Protein AF-A0A382NRQ1-F1 (afdb_monomer)

Sequence (91 aa):
VGILAAILTIAGVYFTLTAQIATLQLDVIRMQDAEEMNSEFRIKWPRGELGALPDDAVQDLNIEYLQKEMDKLQQEFDDHIDEHKNDINTE

Structure (mmCIF, N/CA/C/O backbone):
data_AF-A0A382NRQ1-F1
#
_entry.id   AF-A0A382NRQ1-F1
#
loop_
_atom_site.group_PDB
_atom_site.id
_atom_site.type_symbol
_atom_site.label_atom_id
_atom_site.label_alt_id
_atom_site.label_comp_id
_atom_site.label_asym_id
_atom_site.label_entity_id
_atom_site.label_seq_id
_atom_site.pdbx_PDB_ins_code
_atom_site.Cartn_x
_atom_site.Cartn_y
_atom_site.Cartn_z
_atom_site.occupancy
_atom_site.B_iso_or_equiv
_atom_site.auth_seq_id
_atom_site.auth_comp_id
_atom_site.auth_asym_id
_atom_site.auth_atom_id
_atom_site.pdbx_PDB_model_num
ATOM 1 N N . VAL A 1 1 ? 21.504 -5.329 -50.011 1.00 76.12 1 VAL A N 1
ATOM 2 C CA . VAL A 1 1 ? 20.378 -5.953 -49.269 1.00 76.12 1 VAL A CA 1
ATOM 3 C C . VAL A 1 1 ? 20.820 -6.498 -47.907 1.00 76.12 1 VAL A C 1
ATOM 5 O O . VAL A 1 1 ? 20.286 -6.032 -46.913 1.00 76.12 1 VAL A O 1
ATOM 8 N N . GLY A 1 2 ? 21.833 -7.374 -47.813 1.00 89.81 2 GLY A N 1
ATOM 9 C CA . GLY A 1 2 ? 22.268 -7.958 -46.524 1.00 89.81 2 GLY A CA 1
ATOM 10 C C . GLY A 1 2 ? 22.752 -6.965 -45.450 1.00 89.81 2 GLY A C 1
ATOM 11 O O . GLY A 1 2 ? 22.386 -7.102 -44.290 1.00 89.81 2 GLY A O 1
ATOM 12 N N . ILE A 1 3 ? 23.498 -5.918 -45.828 1.00 91.25 3 ILE A N 1
ATOM 13 C CA . ILE A 1 3 ? 23.984 -4.893 -44.878 1.00 91.25 3 ILE A CA 1
ATOM 14 C C . ILE A 1 3 ? 22.821 -4.105 -44.252 1.00 91.25 3 ILE A C 1
ATOM 16 O O . ILE A 1 3 ? 22.817 -3.854 -43.052 1.00 91.25 3 ILE A O 1
ATOM 20 N N . LEU A 1 4 ? 21.804 -3.761 -45.048 1.00 89.75 4 LEU A N 1
ATOM 21 C CA . LEU A 1 4 ? 20.616 -3.059 -44.554 1.00 89.75 4 LEU A CA 1
ATOM 22 C C . LEU A 1 4 ? 19.815 -3.933 -43.582 1.00 89.75 4 LEU A C 1
ATOM 24 O O . LEU A 1 4 ? 19.385 -3.446 -42.542 1.00 89.75 4 LEU A O 1
ATOM 28 N N . ALA A 1 5 ? 19.672 -5.227 -43.882 1.00 91.56 5 ALA A N 1
ATOM 29 C CA . ALA A 1 5 ? 19.019 -6.171 -42.978 1.00 91.56 5 ALA A CA 1
ATOM 30 C C . ALA A 1 5 ? 19.764 -6.285 -41.635 1.00 91.56 5 ALA A C 1
ATOM 3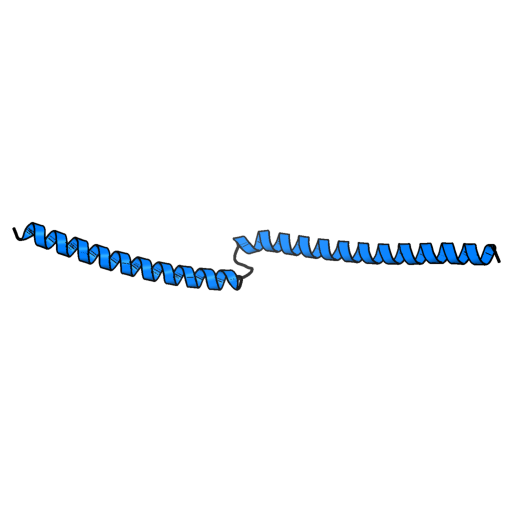2 O O . ALA A 1 5 ? 19.130 -6.235 -40.584 1.00 91.56 5 ALA A O 1
ATOM 33 N N . ALA A 1 6 ? 21.100 -6.346 -41.656 1.00 93.19 6 ALA A N 1
ATOM 34 C CA . ALA A 1 6 ? 21.913 -6.399 -40.440 1.00 93.19 6 ALA A CA 1
ATOM 35 C C . ALA A 1 6 ? 21.756 -5.138 -39.567 1.00 93.19 6 ALA A C 1
ATOM 37 O O . ALA A 1 6 ? 21.578 -5.234 -38.352 1.00 93.19 6 ALA A O 1
ATOM 38 N N . ILE A 1 7 ? 21.748 -3.950 -40.180 1.00 94.31 7 ILE A N 1
ATOM 39 C CA . ILE A 1 7 ? 21.557 -2.683 -39.454 1.00 94.31 7 ILE A CA 1
ATOM 40 C C . ILE A 1 7 ? 20.173 -2.637 -38.794 1.00 94.31 7 ILE A C 1
ATOM 42 O O . ILE A 1 7 ? 20.066 -2.270 -37.624 1.00 94.31 7 ILE A O 1
ATOM 46 N N . LEU A 1 8 ? 19.123 -3.065 -39.502 1.00 94.56 8 LEU A N 1
ATOM 47 C CA . LEU A 1 8 ? 17.767 -3.114 -38.950 1.00 94.56 8 LEU A CA 1
ATOM 48 C C . LEU A 1 8 ? 17.655 -4.092 -37.774 1.00 94.56 8 LEU A C 1
ATOM 50 O O . LEU A 1 8 ? 17.002 -3.771 -36.783 1.00 94.56 8 LEU A O 1
ATOM 54 N N . THR A 1 9 ? 18.327 -5.247 -37.832 1.00 94.44 9 THR A N 1
ATOM 55 C CA . THR A 1 9 ? 18.338 -6.190 -36.700 1.00 94.44 9 THR A CA 1
ATOM 56 C C . THR A 1 9 ? 19.034 -5.615 -35.470 1.00 94.44 9 THR A C 1
ATOM 58 O O . THR A 1 9 ? 18.513 -5.745 -34.365 1.00 94.44 9 THR A O 1
ATOM 61 N N . ILE A 1 10 ? 20.162 -4.918 -35.648 1.00 95.81 10 ILE A N 1
ATOM 62 C CA . ILE A 1 10 ? 20.888 -4.278 -34.541 1.00 95.81 10 ILE A CA 1
ATOM 63 C C . ILE A 1 10 ? 20.036 -3.169 -33.920 1.00 95.81 10 ILE A C 1
ATOM 65 O O . ILE A 1 10 ? 19.923 -3.093 -32.698 1.00 95.81 10 ILE A O 1
ATOM 69 N N . ALA A 1 11 ? 19.387 -2.348 -34.750 1.00 95.62 11 ALA A N 1
ATOM 70 C CA . ALA A 1 11 ? 18.473 -1.316 -34.277 1.00 95.62 11 ALA A CA 1
ATOM 71 C C . ALA A 1 11 ? 17.298 -1.918 -33.485 1.00 95.62 11 ALA A C 1
ATOM 73 O O . ALA A 1 11 ? 16.977 -1.429 -32.405 1.00 95.62 11 ALA A O 1
ATOM 74 N N . GLY A 1 12 ? 16.700 -3.014 -33.963 1.00 95.94 12 GLY A N 1
ATOM 75 C CA . GLY A 1 12 ? 15.616 -3.705 -33.256 1.00 95.94 12 GLY A CA 1
ATOM 76 C C . GLY A 1 12 ? 16.035 -4.241 -31.884 1.00 95.94 12 GLY A C 1
ATOM 77 O O . GLY A 1 12 ? 15.305 -4.068 -30.905 1.00 95.94 12 GLY A O 1
ATOM 78 N N . VAL A 1 13 ? 17.234 -4.824 -31.785 1.00 97.19 13 VAL A N 1
ATOM 79 C CA . VAL A 1 13 ? 17.801 -5.265 -30.500 1.00 97.19 13 VAL A CA 1
ATOM 80 C C . VAL A 1 13 ? 18.036 -4.071 -29.576 1.00 97.19 13 VAL A C 1
ATOM 82 O O . VAL A 1 13 ? 17.646 -4.129 -28.413 1.00 97.19 13 VAL A O 1
ATOM 85 N N . TYR A 1 14 ? 18.602 -2.975 -30.088 1.00 97.38 14 TYR A N 1
ATOM 86 C CA . TYR A 1 14 ? 18.833 -1.758 -29.308 1.00 97.38 14 TYR A CA 1
ATOM 87 C C . TYR A 1 14 ? 17.534 -1.210 -28.705 1.00 97.38 14 TYR A C 1
ATOM 89 O O . TYR A 1 14 ? 17.450 -1.060 -27.489 1.00 97.38 14 TYR A O 1
ATOM 97 N N . PHE A 1 15 ? 16.495 -0.996 -29.520 1.00 96.94 15 PHE A N 1
ATOM 98 C CA . PHE A 1 15 ? 15.211 -0.485 -29.028 1.00 96.94 15 PHE A CA 1
ATOM 99 C C . PHE A 1 15 ? 14.565 -1.419 -28.003 1.00 96.94 15 PHE A C 1
ATOM 101 O O . PHE A 1 15 ? 14.007 -0.953 -27.011 1.00 96.94 15 PHE A O 1
ATOM 108 N N . THR A 1 16 ? 14.677 -2.732 -28.214 1.00 97.12 16 THR A N 1
ATOM 109 C CA . THR A 1 16 ? 14.151 -3.733 -27.278 1.00 97.12 16 THR A CA 1
ATOM 110 C C . THR A 1 16 ? 14.861 -3.662 -25.928 1.00 97.12 16 THR A C 1
ATOM 112 O O . THR A 1 16 ? 14.205 -3.631 -24.889 1.00 97.12 16 THR A O 1
ATOM 115 N N . LEU A 1 17 ? 16.194 -3.586 -25.929 1.00 97.81 17 LEU A N 1
ATOM 116 C CA . LEU A 1 17 ? 16.984 -3.458 -24.704 1.00 97.81 17 LEU A CA 1
ATOM 117 C C . LEU A 1 17 ? 16.693 -2.140 -23.985 1.00 97.81 17 LEU A C 1
ATOM 119 O O . LEU A 1 17 ? 16.509 -2.136 -22.772 1.00 97.81 17 LEU A O 1
ATOM 123 N N . THR A 1 18 ? 16.589 -1.028 -24.715 1.00 97.75 18 THR A N 1
ATOM 124 C CA . THR A 1 18 ? 16.232 0.268 -24.126 1.00 97.75 18 THR A CA 1
ATOM 125 C C . THR A 1 18 ? 14.850 0.231 -23.473 1.00 97.75 18 THR A C 1
ATOM 127 O O . THR A 1 18 ? 14.695 0.733 -22.362 1.00 97.75 18 THR A O 1
ATOM 130 N N . ALA A 1 19 ? 13.861 -0.402 -24.112 1.00 97.56 19 ALA A N 1
ATOM 131 C CA . ALA A 1 19 ? 12.529 -0.566 -23.533 1.00 97.56 19 ALA A CA 1
ATOM 132 C C . ALA A 1 19 ? 12.562 -1.401 -22.242 1.00 97.56 19 ALA A C 1
ATOM 134 O O . ALA A 1 19 ? 11.967 -1.000 -21.246 1.00 97.56 19 ALA A O 1
ATOM 135 N N . GLN A 1 20 ? 13.306 -2.512 -22.228 1.00 98.19 20 GLN A N 1
ATOM 136 C CA . GLN A 1 20 ? 13.465 -3.347 -21.030 1.00 98.19 20 GLN A CA 1
ATOM 137 C C . GLN A 1 20 ? 14.188 -2.615 -19.891 1.00 98.19 20 GLN A C 1
ATOM 139 O O . GLN A 1 20 ? 13.834 -2.767 -18.724 1.00 98.19 20 GLN A O 1
ATOM 144 N N . ILE A 1 21 ? 15.191 -1.793 -20.206 1.00 98.19 21 ILE A N 1
ATOM 145 C CA . ILE A 1 21 ? 15.870 -0.969 -19.198 1.00 98.19 21 ILE A CA 1
ATOM 146 C C . ILE A 1 21 ? 14.888 0.034 -18.586 1.00 98.19 21 ILE A C 1
ATOM 148 O O . ILE A 1 21 ? 14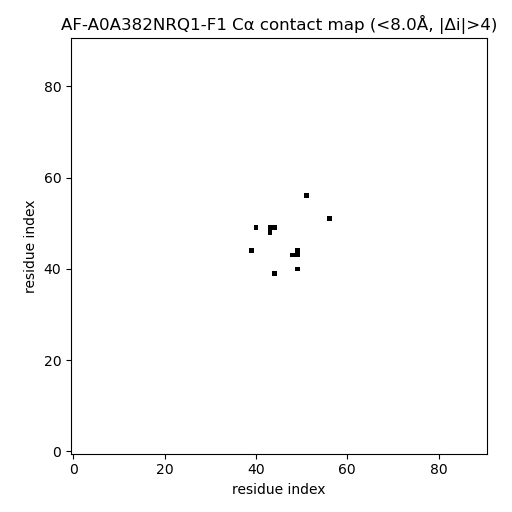.855 0.175 -17.367 1.00 98.19 21 ILE A O 1
ATOM 152 N N . ALA A 1 22 ? 14.060 0.689 -19.403 1.00 97.62 22 ALA A N 1
ATOM 153 C CA . ALA A 1 22 ? 13.060 1.631 -18.908 1.00 97.62 22 ALA A CA 1
ATOM 154 C C . ALA A 1 22 ? 12.022 0.953 -17.994 1.00 97.62 22 ALA A C 1
ATOM 156 O O . ALA A 1 22 ? 11.653 1.518 -16.965 1.00 97.62 22 ALA A O 1
ATOM 157 N N . THR A 1 23 ? 11.589 -0.272 -18.318 1.00 97.94 23 THR A N 1
ATOM 158 C CA . THR A 1 23 ? 10.686 -1.034 -17.439 1.00 97.94 23 THR A CA 1
ATOM 159 C C . THR A 1 23 ? 11.364 -1.412 -16.126 1.00 97.94 23 THR A C 1
ATOM 161 O O . THR A 1 23 ? 10.787 -1.190 -15.068 1.00 97.94 23 THR A O 1
ATOM 164 N N . LEU A 1 24 ? 12.615 -1.887 -16.172 1.00 98.06 24 LEU A N 1
ATOM 165 C CA . LEU A 1 24 ? 13.371 -2.228 -14.963 1.00 98.06 24 LEU A CA 1
ATOM 166 C C . LEU A 1 24 ? 13.594 -1.010 -14.060 1.00 98.06 24 LEU A C 1
ATOM 168 O O . LEU A 1 24 ? 13.503 -1.125 -12.843 1.00 98.06 24 LEU A O 1
ATOM 172 N N . GLN A 1 25 ? 13.859 0.164 -14.636 1.00 97.88 25 GLN A N 1
ATOM 173 C CA . GLN A 1 25 ? 13.993 1.404 -13.869 1.00 97.88 25 GLN A CA 1
ATOM 174 C C . GLN A 1 25 ? 12.698 1.765 -13.139 1.00 97.88 25 GLN A C 1
ATOM 176 O O . GLN A 1 25 ? 12.740 2.123 -11.964 1.00 97.88 25 GLN A O 1
ATOM 181 N N . LEU A 1 26 ? 11.551 1.638 -13.810 1.00 97.94 26 LEU A N 1
ATOM 182 C CA . LEU A 1 26 ? 10.253 1.889 -13.189 1.00 97.94 26 LEU A CA 1
ATOM 183 C C . LEU A 1 26 ? 9.958 0.892 -12.062 1.00 97.94 26 LEU A C 1
ATOM 185 O O . LEU A 1 26 ? 9.454 1.287 -11.012 1.00 97.94 26 LEU A O 1
ATOM 189 N N . ASP A 1 27 ? 10.290 -0.382 -12.265 1.00 98.00 27 ASP A N 1
ATOM 190 C CA . ASP A 1 27 ? 10.097 -1.422 -11.254 1.00 98.00 27 ASP A CA 1
ATOM 191 C C . ASP A 1 27 ? 10.980 -1.185 -10.021 1.00 98.00 27 ASP A C 1
ATOM 193 O O . ASP A 1 27 ? 10.513 -1.345 -8.895 1.00 98.00 27 ASP A O 1
ATOM 197 N N . VAL A 1 28 ? 12.222 -0.723 -10.211 1.00 97.94 28 VAL A N 1
ATOM 198 C CA . VAL A 1 28 ? 13.110 -0.333 -9.104 1.00 97.94 28 VAL A CA 1
ATOM 199 C C . VAL A 1 28 ? 12.525 0.830 -8.305 1.00 97.94 28 VAL A C 1
ATOM 201 O O . VAL A 1 28 ? 12.503 0.750 -7.080 1.00 97.94 28 VAL A O 1
ATOM 204 N N . ILE A 1 29 ? 12.021 1.874 -8.971 1.00 97.69 29 ILE A N 1
ATOM 205 C CA . ILE A 1 29 ? 11.401 3.026 -8.292 1.00 97.69 29 ILE A CA 1
ATOM 206 C C . ILE A 1 29 ? 10.200 2.565 -7.461 1.00 97.69 29 ILE A C 1
ATOM 208 O O . ILE A 1 29 ? 10.130 2.838 -6.270 1.00 97.69 29 ILE A O 1
ATOM 212 N N . ARG A 1 30 ? 9.300 1.770 -8.050 1.00 97.50 30 ARG A N 1
ATOM 213 C CA . ARG A 1 30 ? 8.130 1.237 -7.333 1.00 97.50 30 ARG A CA 1
ATOM 214 C C . ARG A 1 30 ? 8.512 0.380 -6.131 1.00 97.50 30 ARG A C 1
ATOM 216 O O . ARG A 1 30 ? 7.820 0.396 -5.118 1.00 97.50 30 ARG A O 1
ATOM 223 N N . MET A 1 31 ? 9.585 -0.398 -6.250 1.00 97.44 31 MET A N 1
ATOM 224 C CA . MET A 1 31 ? 10.077 -1.223 -5.152 1.00 97.44 31 MET A CA 1
ATOM 225 C C . MET A 1 31 ? 10.643 -0.365 -4.015 1.00 97.44 31 MET A C 1
ATOM 227 O O . MET A 1 31 ? 10.420 -0.697 -2.855 1.00 97.44 31 MET A O 1
ATOM 231 N N . GLN A 1 32 ? 11.334 0.730 -4.340 1.00 97.44 32 GLN A N 1
ATOM 232 C CA . GLN A 1 32 ? 11.815 1.698 -3.352 1.00 97.44 32 GLN A CA 1
ATOM 233 C C . GLN A 1 32 ? 10.646 2.380 -2.634 1.00 97.44 32 GLN A C 1
ATOM 235 O O . GLN A 1 32 ? 10.618 2.373 -1.409 1.00 97.44 32 GLN A O 1
ATOM 240 N N . ASP A 1 33 ? 9.635 2.849 -3.372 1.00 97.12 33 ASP A N 1
ATOM 241 C CA . ASP A 1 33 ? 8.433 3.458 -2.783 1.00 97.12 33 ASP A CA 1
ATOM 242 C C . ASP A 1 33 ? 7.710 2.484 -1.831 1.00 97.12 33 ASP A C 1
ATOM 244 O O . ASP A 1 33 ? 7.258 2.856 -0.746 1.00 97.12 33 ASP A O 1
ATOM 248 N N . ALA A 1 34 ? 7.611 1.205 -2.215 1.00 96.50 34 ALA A N 1
ATOM 249 C CA . ALA A 1 34 ? 7.001 0.172 -1.382 1.00 96.50 34 ALA A CA 1
ATOM 250 C C . ALA A 1 34 ? 7.821 -0.132 -0.116 1.00 96.50 34 ALA A C 1
ATOM 252 O O . ALA A 1 34 ? 7.240 -0.393 0.939 1.00 96.50 34 ALA A O 1
ATOM 253 N N . GLU A 1 35 ? 9.153 -0.111 -0.206 1.00 96.88 35 GLU A N 1
ATOM 254 C CA . GLU A 1 35 ? 10.052 -0.313 0.934 1.00 96.88 35 GLU A CA 1
ATOM 255 C C . GLU A 1 35 ? 9.983 0.860 1.914 1.00 96.88 35 GLU A C 1
ATOM 257 O O . GLU 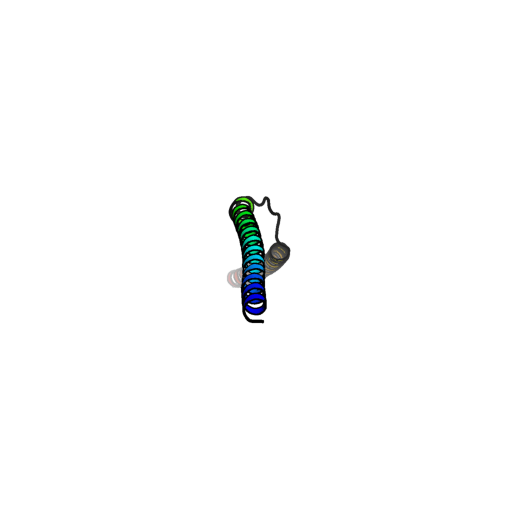A 1 35 ? 9.828 0.634 3.116 1.00 96.88 35 GLU A O 1
ATOM 262 N N . GLU A 1 36 ? 9.979 2.092 1.403 1.00 96.19 36 GLU A N 1
ATOM 263 C CA . GLU A 1 36 ? 9.805 3.300 2.206 1.00 96.19 36 GLU A CA 1
ATOM 264 C C . GLU A 1 36 ? 8.459 3.274 2.933 1.00 96.19 36 GLU A C 1
ATOM 266 O O . GLU A 1 36 ? 8.422 3.360 4.160 1.00 96.19 36 GLU A O 1
ATOM 271 N N . MET A 1 37 ? 7.357 3.034 2.217 1.00 92.94 37 MET A N 1
ATOM 272 C CA . MET A 1 37 ? 6.028 2.925 2.824 1.00 92.94 37 MET A CA 1
ATOM 273 C C . MET A 1 37 ? 5.953 1.796 3.864 1.00 92.94 37 MET A C 1
ATOM 275 O O . MET A 1 37 ? 5.310 1.955 4.902 1.00 92.94 37 MET A O 1
ATOM 279 N N . ASN A 1 38 ? 6.620 0.659 3.635 1.00 94.31 38 ASN A N 1
ATOM 280 C CA . ASN A 1 38 ? 6.673 -0.432 4.612 1.00 94.31 38 ASN A CA 1
ATOM 281 C C . ASN A 1 38 ? 7.460 -0.036 5.869 1.00 94.31 38 ASN A C 1
ATOM 283 O O . ASN A 1 38 ? 7.038 -0.332 6.989 1.00 94.31 38 ASN A O 1
ATOM 287 N N . SER A 1 39 ? 8.591 0.644 5.687 1.00 95.50 39 SER A N 1
ATOM 288 C CA . SER A 1 39 ? 9.406 1.178 6.776 1.00 95.50 39 SER A CA 1
ATOM 289 C C . SER A 1 39 ? 8.613 2.193 7.600 1.00 95.50 39 SER A C 1
ATOM 291 O O . SER A 1 39 ? 8.531 2.076 8.827 1.00 95.50 39 SER A O 1
ATOM 293 N N . GLU A 1 40 ? 7.932 3.124 6.931 1.00 93.44 40 GLU A N 1
ATOM 294 C CA . GLU A 1 40 ? 7.049 4.085 7.580 1.00 93.44 40 GLU A CA 1
ATOM 295 C C . GLU A 1 40 ? 5.907 3.400 8.329 1.00 93.44 40 GLU A C 1
ATOM 297 O O . GLU A 1 40 ? 5.660 3.745 9.484 1.00 93.44 40 GLU A O 1
ATOM 302 N N . PHE A 1 41 ? 5.254 2.405 7.719 1.00 92.50 41 PHE A N 1
ATOM 303 C CA . PHE A 1 41 ? 4.215 1.610 8.369 1.00 92.50 41 PHE A CA 1
ATOM 304 C C . PHE A 1 41 ? 4.749 0.971 9.650 1.00 92.50 41 PHE A C 1
ATOM 306 O O . PHE A 1 41 ? 4.214 1.204 10.727 1.00 92.50 41 PHE A O 1
ATOM 313 N N . ARG A 1 42 ? 5.870 0.248 9.582 1.00 91.75 42 ARG A N 1
ATOM 314 C CA . ARG A 1 42 ? 6.456 -0.435 10.747 1.00 91.75 42 ARG A CA 1
ATOM 315 C C . ARG A 1 42 ? 6.841 0.507 11.888 1.00 91.75 42 ARG A C 1
ATOM 317 O O . ARG A 1 42 ? 6.811 0.081 13.041 1.00 91.75 42 ARG A O 1
ATOM 324 N N . ILE A 1 43 ? 7.226 1.747 11.590 1.00 93.94 43 ILE A N 1
ATOM 325 C CA . ILE A 1 43 ? 7.638 2.725 12.604 1.00 93.94 43 ILE A CA 1
ATOM 326 C C . ILE A 1 43 ? 6.437 3.488 13.158 1.00 93.94 43 ILE A C 1
ATOM 328 O O . ILE A 1 43 ? 6.304 3.632 14.372 1.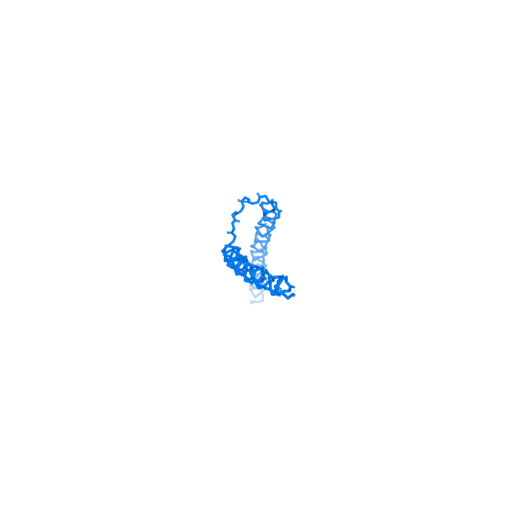00 93.94 43 ILE A O 1
ATOM 332 N N . LYS A 1 44 ? 5.583 4.019 12.283 1.00 91.44 44 LYS A N 1
ATOM 333 C CA . LYS A 1 44 ? 4.497 4.922 12.672 1.00 91.44 44 LYS A CA 1
ATOM 334 C C . LYS A 1 44 ? 3.263 4.162 13.167 1.00 91.44 44 LYS A C 1
ATOM 336 O O . LYS A 1 44 ? 2.529 4.712 13.983 1.00 91.44 44 LYS A O 1
ATOM 341 N N . TRP A 1 45 ? 3.069 2.903 12.758 1.00 87.75 45 TRP A N 1
ATOM 342 C CA . TRP A 1 45 ? 1.932 2.078 13.183 1.00 87.75 45 TRP A CA 1
ATOM 343 C C . TRP A 1 45 ? 1.919 1.797 14.691 1.00 87.75 45 TRP A C 1
ATOM 345 O O . TRP A 1 45 ? 0.954 2.186 15.344 1.00 87.75 45 TRP A O 1
ATOM 355 N N . PRO A 1 46 ? 2.992 1.264 15.317 1.00 87.12 46 PRO A N 1
ATOM 356 C CA . PRO A 1 46 ? 3.009 1.075 16.771 1.00 87.12 46 PRO A CA 1
ATOM 357 C C . PRO A 1 46 ? 2.938 2.392 17.555 1.00 87.12 46 PRO A C 1
ATOM 359 O O . PRO A 1 46 ? 2.663 2.388 18.750 1.00 87.12 46 PRO A O 1
ATOM 362 N N . ARG A 1 47 ? 3.236 3.518 16.895 1.00 89.50 47 ARG A N 1
ATOM 363 C CA . ARG A 1 47 ? 3.232 4.860 17.486 1.00 89.50 47 ARG A CA 1
ATOM 364 C C . ARG A 1 47 ? 1.882 5.569 17.338 1.00 89.50 47 ARG A C 1
ATOM 366 O O . ARG A 1 47 ? 1.712 6.626 17.933 1.00 89.50 47 ARG A O 1
ATOM 373 N N . GLY A 1 48 ? 0.945 5.017 16.561 1.00 85.81 48 GLY A N 1
ATOM 374 C CA . GLY A 1 48 ? -0.369 5.619 16.308 1.00 85.81 48 GLY A CA 1
ATOM 375 C C . GLY A 1 48 ? -0.340 6.891 15.448 1.00 85.81 48 GLY A C 1
ATOM 376 O O . GLY A 1 48 ? -1.333 7.607 15.384 1.00 85.81 48 GLY A O 1
ATOM 377 N N . GLU A 1 49 ? 0.776 7.200 14.777 1.00 86.31 49 GLU A N 1
ATOM 378 C CA . GLU A 1 49 ? 0.935 8.441 13.993 1.00 86.31 49 GLU A CA 1
ATOM 379 C C . GLU A 1 49 ? 0.323 8.362 12.582 1.00 86.31 49 GLU A C 1
ATOM 381 O O . GLU A 1 49 ? 0.220 9.381 11.903 1.00 86.31 49 GLU A O 1
ATOM 386 N N . LEU A 1 50 ? -0.079 7.167 12.129 1.00 84.25 50 LEU A N 1
ATOM 387 C CA . LEU A 1 50 ? -0.714 6.942 10.819 1.00 84.25 50 LEU A CA 1
ATOM 388 C C . LEU A 1 50 ? -2.237 7.127 10.829 1.00 84.25 50 LEU A C 1
ATOM 390 O O . LEU A 1 50 ? -2.861 7.065 9.771 1.00 84.25 50 LEU A O 1
ATOM 394 N N . GLY A 1 51 ? -2.828 7.374 12.002 1.00 80.19 51 GLY A N 1
ATOM 395 C CA . GLY A 1 51 ? -4.273 7.283 12.192 1.00 80.19 51 GLY A CA 1
ATOM 396 C C . GLY A 1 51 ? -4.770 5.834 12.154 1.00 80.19 51 GLY A C 1
ATOM 397 O O . GLY A 1 51 ? -3.986 4.897 12.009 1.00 80.19 51 GLY A O 1
ATOM 398 N N . ALA A 1 52 ? -6.081 5.666 12.314 1.00 77.06 52 ALA A N 1
ATOM 399 C CA . ALA A 1 52 ? -6.751 4.379 12.164 1.00 77.06 52 ALA A CA 1
ATOM 400 C C . ALA A 1 52 ? -7.075 4.142 10.683 1.00 77.06 52 ALA A C 1
ATOM 402 O O . ALA A 1 52 ? -7.581 5.047 10.006 1.00 77.06 52 ALA A O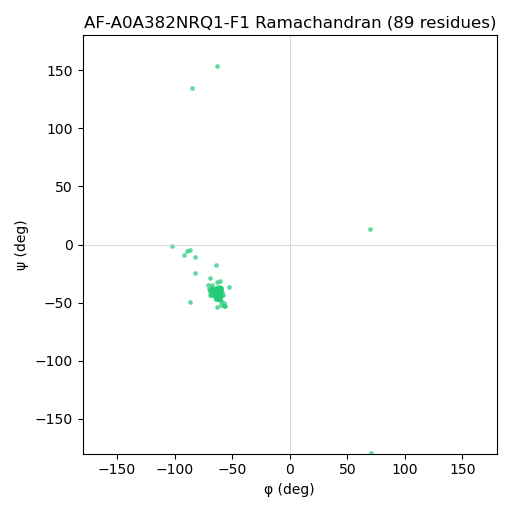 1
ATOM 403 N N . LEU A 1 53 ? -6.810 2.938 10.171 1.00 81.75 53 LEU A N 1
ATOM 404 C CA . LEU A 1 53 ? -7.349 2.542 8.874 1.00 81.75 53 LEU A CA 1
ATOM 405 C C . LEU A 1 53 ? -8.887 2.507 8.963 1.00 81.75 53 LEU A C 1
ATOM 407 O O . LEU A 1 53 ? -9.436 2.293 10.046 1.00 81.75 53 LEU A O 1
ATOM 411 N N . PRO A 1 54 ? -9.618 2.695 7.848 1.00 83.56 54 PRO A N 1
ATOM 412 C CA . PRO A 1 54 ? -11.078 2.578 7.849 1.00 83.56 54 PRO A CA 1
ATOM 413 C C . PRO A 1 54 ? -11.569 1.253 8.449 1.00 83.56 54 PRO A C 1
ATOM 415 O O . PRO A 1 54 ? -12.570 1.236 9.161 1.00 83.56 54 PRO A O 1
ATOM 418 N N . ASP A 1 55 ? -10.829 0.169 8.204 1.00 85.62 55 ASP A N 1
ATOM 419 C CA . ASP A 1 55 ? -11.117 -1.156 8.755 1.00 85.62 55 ASP A CA 1
ATOM 420 C C . ASP A 1 55 ? -10.945 -1.196 10.280 1.00 85.62 55 ASP A C 1
ATOM 422 O O . ASP A 1 55 ? -11.778 -1.788 10.966 1.00 85.62 55 ASP A O 1
ATOM 426 N N . ASP A 1 56 ? -9.935 -0.509 10.823 1.00 86.31 56 ASP A N 1
ATOM 427 C CA . ASP A 1 56 ? -9.727 -0.413 12.272 1.00 86.31 56 ASP A CA 1
ATOM 428 C C . ASP A 1 56 ? -10.856 0.384 12.926 1.00 86.31 56 ASP A C 1
ATOM 430 O O . ASP A 1 56 ? -11.373 -0.013 13.961 1.00 86.31 56 ASP A O 1
ATOM 434 N N . ALA A 1 57 ? -11.309 1.475 12.298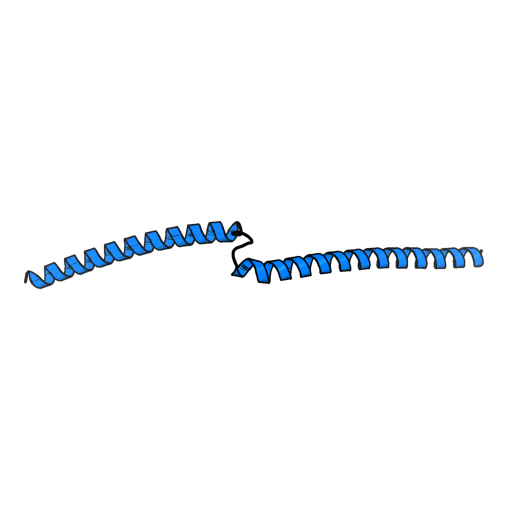 1.00 85.06 57 ALA A N 1
ATOM 435 C CA . ALA A 1 57 ? -12.416 2.271 12.826 1.00 85.06 57 ALA A CA 1
ATOM 436 C C . ALA A 1 57 ? -13.727 1.465 12.893 1.00 85.06 57 ALA A C 1
ATOM 438 O O . ALA A 1 57 ? -14.504 1.598 13.840 1.00 85.06 57 ALA A O 1
ATOM 439 N N . VAL A 1 58 ? -13.974 0.609 11.896 1.00 89.50 58 VAL A N 1
ATOM 440 C CA . VAL A 1 58 ? -15.113 -0.321 11.908 1.00 89.50 58 VAL A CA 1
ATOM 441 C C . VAL A 1 58 ? -14.916 -1.407 12.966 1.00 89.50 58 VAL A C 1
ATOM 443 O O . VAL A 1 58 ? -15.872 -1.771 13.653 1.00 89.50 58 VAL A O 1
ATOM 446 N N . GLN A 1 59 ? -13.696 -1.923 13.121 1.00 89.44 59 GLN A N 1
ATOM 447 C CA . GLN A 1 59 ? -13.377 -2.910 14.146 1.00 89.44 59 GLN A CA 1
ATOM 448 C C . GLN A 1 59 ? -13.579 -2.349 15.556 1.00 89.44 59 GLN A C 1
ATOM 450 O O . GLN A 1 59 ? -14.240 -3.001 16.361 1.00 89.44 59 GLN A O 1
ATOM 455 N N . ASP A 1 60 ? -13.085 -1.147 15.837 1.00 91.06 60 ASP A N 1
ATOM 456 C CA . ASP A 1 60 ? -13.234 -0.473 17.127 1.00 91.06 60 ASP A CA 1
ATOM 457 C C . ASP A 1 60 ? -14.709 -0.259 17.471 1.00 91.06 60 ASP A C 1
ATOM 459 O O . ASP A 1 60 ? -15.145 -0.583 18.575 1.00 91.06 60 ASP A O 1
ATOM 463 N N . LEU A 1 61 ? -15.508 0.192 16.500 1.00 90.94 61 LEU A N 1
ATOM 464 C CA . LEU A 1 61 ? -16.953 0.343 16.660 1.00 90.94 61 LEU A CA 1
ATOM 465 C C . LEU A 1 61 ? -17.628 -1.001 16.977 1.00 90.94 61 LEU A C 1
ATOM 467 O O . LEU A 1 61 ? -18.436 -1.089 17.900 1.00 90.94 61 LEU A O 1
ATOM 471 N N . ASN A 1 62 ? -17.277 -2.066 16.257 1.00 94.81 62 ASN A N 1
ATOM 472 C CA . ASN A 1 62 ? -17.814 -3.401 16.523 1.00 94.81 62 ASN A CA 1
ATOM 473 C C . ASN A 1 62 ? -17.410 -3.919 17.913 1.00 94.81 62 ASN A C 1
ATOM 475 O O . ASN A 1 62 ? -18.237 -4.513 18.603 1.00 94.81 62 ASN A O 1
ATOM 479 N N . ILE A 1 63 ? -16.166 -3.683 18.341 1.00 95.69 63 ILE A N 1
ATOM 480 C CA . ILE A 1 63 ? -15.692 -4.034 19.686 1.00 95.69 63 ILE A CA 1
ATOM 481 C C . ILE A 1 63 ? -16.490 -3.264 20.743 1.00 95.69 63 ILE A C 1
ATOM 483 O O . ILE A 1 63 ? -16.921 -3.867 21.723 1.00 95.69 63 ILE A O 1
ATOM 487 N N . GLU A 1 64 ? -16.751 -1.974 20.532 1.00 95.38 64 GLU A N 1
ATOM 488 C CA . GLU A 1 64 ? -17.570 -1.163 21.439 1.00 95.38 64 GLU A CA 1
ATOM 489 C C . GLU A 1 64 ? -18.999 -1.720 21.571 1.00 95.38 64 GLU A C 1
ATOM 491 O O . GLU A 1 64 ? -19.543 -1.801 22.676 1.00 95.38 64 GLU A O 1
ATOM 496 N N . TYR A 1 65 ? -19.614 -2.141 20.461 1.00 96.19 65 TYR A N 1
ATOM 497 C CA . TYR A 1 65 ? -20.930 -2.784 20.494 1.00 96.19 65 TYR A CA 1
ATOM 498 C C . TYR A 1 65 ? -20.908 -4.103 21.273 1.00 96.19 65 TYR A C 1
ATOM 500 O O . TYR A 1 65 ? -21.761 -4.309 22.137 1.00 96.19 65 TYR A O 1
ATOM 508 N N . LEU A 1 66 ? -19.914 -4.959 21.024 1.00 96.38 66 LEU A N 1
ATOM 509 C CA . LEU A 1 66 ? -19.769 -6.235 21.729 1.00 96.38 66 LEU A CA 1
ATOM 510 C C . LEU A 1 66 ? -19.539 -6.044 23.234 1.00 96.38 66 LEU A C 1
ATOM 512 O 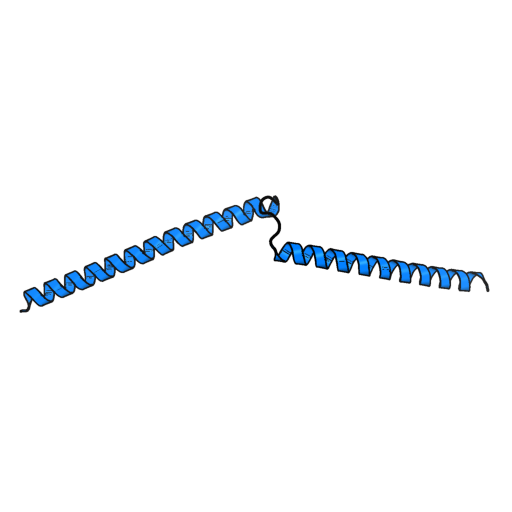O . LEU A 1 66 ? -20.098 -6.794 24.031 1.00 96.38 66 LEU A O 1
ATOM 516 N N . GLN A 1 67 ? -18.760 -5.035 23.634 1.00 96.44 67 GLN A N 1
ATOM 517 C CA . GLN A 1 67 ? -18.558 -4.690 25.045 1.00 96.44 67 GLN A CA 1
ATOM 518 C C . GLN A 1 67 ? -19.883 -4.319 25.720 1.00 96.44 67 GLN A C 1
ATOM 520 O O . GLN A 1 67 ? -20.222 -4.885 26.754 1.00 96.44 67 GLN A O 1
ATOM 525 N N . LYS A 1 68 ? -20.687 -3.454 25.089 1.00 96.50 68 LYS A N 1
ATOM 526 C CA . LYS A 1 68 ? -22.006 -3.060 25.615 1.00 96.50 68 LYS A CA 1
ATOM 527 C C . LYS A 1 68 ? -22.980 -4.230 25.737 1.00 96.50 68 LYS A C 1
ATOM 529 O O . LYS A 1 68 ? -23.809 -4.241 26.643 1.00 96.50 68 LYS A O 1
ATOM 534 N N . GLU A 1 69 ? -22.944 -5.179 24.806 1.00 96.38 69 GLU A N 1
ATOM 535 C CA . GLU A 1 69 ? -23.771 -6.388 24.892 1.00 96.38 69 GLU A CA 1
ATOM 536 C C . GLU A 1 69 ? -23.311 -7.314 26.023 1.00 96.38 69 GLU A C 1
ATOM 538 O O . GLU A 1 69 ? -24.147 -7.836 26.758 1.00 96.38 69 GLU A O 1
ATOM 543 N N . MET A 1 70 ? -21.997 -7.462 26.214 1.00 96.00 70 MET A N 1
ATOM 544 C CA . MET A 1 70 ? -21.421 -8.204 27.339 1.00 96.00 70 MET A CA 1
ATOM 545 C C . MET A 1 70 ? -21.801 -7.601 28.693 1.00 96.00 70 MET A C 1
ATOM 547 O O . MET A 1 70 ? -22.189 -8.346 29.590 1.00 96.00 70 MET A O 1
ATOM 551 N N . ASP A 1 71 ? -21.749 -6.275 28.829 1.00 95.94 71 ASP A N 1
ATOM 552 C CA . ASP A 1 71 ? -22.119 -5.586 30.070 1.00 95.94 71 ASP A CA 1
ATOM 553 C C . ASP A 1 71 ? -23.589 -5.839 30.438 1.00 95.94 71 ASP A C 1
ATOM 555 O O . ASP A 1 71 ? -23.909 -6.122 31.591 1.00 95.94 71 ASP A O 1
ATOM 559 N N . LYS A 1 72 ? -24.491 -5.806 29.447 1.00 95.69 72 LYS A N 1
ATOM 560 C CA . LYS A 1 72 ? -25.910 -6.139 29.660 1.00 95.69 72 LYS A CA 1
ATOM 561 C C . LYS A 1 72 ? -26.096 -7.585 30.094 1.00 95.69 72 LYS A C 1
ATOM 563 O O . LYS A 1 72 ? -26.858 -7.846 31.017 1.00 95.69 72 LYS A O 1
ATOM 568 N N . LEU A 1 73 ? -25.395 -8.512 29.443 1.00 95.19 73 LEU A N 1
ATOM 569 C CA . LEU A 1 73 ? -25.476 -9.928 29.783 1.00 95.19 73 LEU A CA 1
ATOM 570 C C . LEU A 1 73 ? -24.966 -10.200 31.205 1.00 95.19 73 LEU A C 1
ATOM 572 O O . LEU A 1 73 ? -25.556 -11.006 31.916 1.00 95.19 73 LEU A O 1
ATOM 576 N N . GLN A 1 74 ? -23.893 -9.525 31.629 1.00 95.19 74 GLN A N 1
ATOM 577 C CA . GLN A 1 74 ? -23.403 -9.614 33.007 1.00 95.19 74 GLN A CA 1
ATOM 578 C C . GLN A 1 74 ? -24.432 -9.082 34.001 1.00 95.19 74 GLN A C 1
ATOM 580 O O . GLN A 1 74 ? -24.686 -9.740 35.003 1.00 95.19 74 GLN A O 1
ATOM 585 N N . GLN A 1 75 ? -25.072 -7.951 33.698 1.00 95.25 75 GLN A N 1
ATOM 586 C CA . GLN A 1 75 ? -26.111 -7.400 34.561 1.00 95.25 75 GLN A CA 1
ATOM 587 C C . GLN A 1 75 ? -27.308 -8.354 34.704 1.00 95.25 75 GLN A C 1
ATOM 589 O O . GLN A 1 75 ? -27.734 -8.629 35.820 1.00 95.25 75 GLN A O 1
ATOM 594 N N . GLU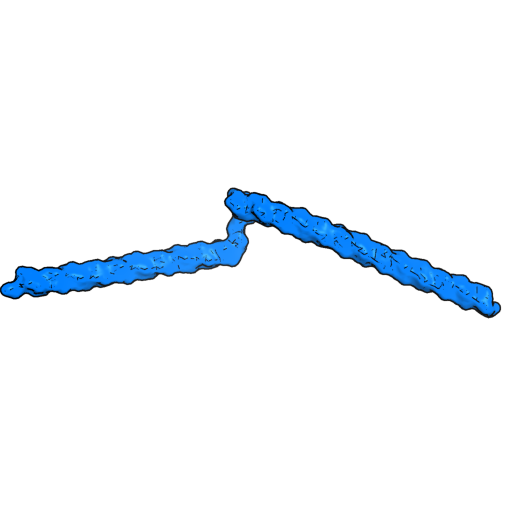 A 1 76 ? -27.813 -8.909 33.598 1.00 94.12 76 GLU A N 1
ATOM 595 C CA . GLU A 1 76 ? -28.903 -9.897 33.637 1.00 94.12 76 GLU A CA 1
ATOM 596 C C . GLU A 1 76 ? -28.517 -11.150 34.437 1.00 94.12 76 GLU A C 1
ATOM 598 O O . GLU A 1 76 ? -29.342 -11.726 35.148 1.00 94.12 76 GLU A O 1
ATOM 603 N N . PHE A 1 77 ? -27.257 -11.576 34.337 1.00 93.88 77 PHE A N 1
ATOM 604 C CA . PHE A 1 77 ? -26.745 -12.718 35.082 1.00 93.88 77 PHE A CA 1
ATOM 605 C C . PHE A 1 77 ? -26.637 -12.438 36.588 1.00 93.88 77 PHE A C 1
ATOM 607 O O . PHE A 1 77 ? -27.032 -13.285 37.392 1.00 93.88 77 PHE A O 1
ATOM 614 N N . ASP A 1 78 ? -26.136 -11.263 36.971 1.00 93.12 78 ASP A N 1
ATOM 615 C CA . ASP A 1 78 ? -26.032 -10.841 38.371 1.00 93.12 78 ASP A CA 1
ATOM 616 C C . ASP A 1 78 ? -27.421 -10.700 39.013 1.00 93.12 78 ASP A C 1
ATOM 618 O O . ASP A 1 78 ? -27.649 -11.248 40.094 1.00 93.12 78 ASP A O 1
ATOM 622 N N . ASP A 1 79 ? -28.369 -10.066 38.312 1.00 92.06 79 ASP A N 1
ATOM 623 C CA . ASP A 1 79 ? -29.762 -9.931 38.758 1.00 92.06 79 ASP A CA 1
ATOM 624 C C . ASP A 1 79 ? -30.398 -11.312 39.007 1.00 92.06 79 ASP A C 1
ATOM 626 O O . ASP A 1 79 ? -31.035 -11.543 40.038 1.00 92.06 79 ASP A O 1
ATOM 630 N N . HIS A 1 80 ? -30.170 -12.267 38.099 1.00 90.25 80 HIS A N 1
ATOM 631 C CA . HIS A 1 80 ? -30.685 -13.630 38.229 1.00 90.25 80 HIS A CA 1
ATOM 632 C C . HIS A 1 80 ? -30.044 -14.410 39.389 1.00 90.25 80 HIS A C 1
ATOM 634 O O . HIS A 1 80 ? -30.718 -15.168 40.092 1.00 90.25 80 HIS A O 1
ATOM 640 N N . ILE A 1 81 ? -28.741 -14.228 39.627 1.00 90.88 81 ILE A N 1
ATOM 641 C CA . ILE A 1 81 ? -28.059 -14.828 40.780 1.00 90.88 81 ILE A CA 1
ATOM 642 C C . ILE A 1 81 ? -28.608 -14.268 42.093 1.00 90.88 81 ILE A C 1
ATOM 644 O O . ILE A 1 81 ? -28.776 -15.021 43.057 1.00 90.88 81 ILE A O 1
ATOM 648 N N . ASP A 1 82 ? -28.858 -12.965 42.160 1.00 88.56 82 ASP A N 1
ATOM 649 C CA . ASP A 1 82 ? -29.352 -12.329 43.375 1.00 88.56 82 ASP A CA 1
ATOM 650 C C . ASP A 1 82 ? -30.809 -12.703 43.672 1.00 88.56 82 ASP A C 1
ATOM 652 O O . ASP A 1 82 ? -31.143 -12.933 44.838 1.00 88.56 82 ASP A O 1
ATOM 656 N N . GLU A 1 83 ? -31.651 -12.882 42.650 1.00 83.75 83 GLU A N 1
ATOM 657 C CA . GLU A 1 83 ? -32.985 -13.482 42.798 1.00 83.75 83 GLU A CA 1
ATOM 658 C C . GLU A 1 83 ? -32.892 -14.885 43.425 1.00 83.75 83 GLU A C 1
ATOM 660 O O . GLU A 1 83 ? -33.479 -15.138 44.479 1.00 83.75 83 GLU A O 1
ATOM 665 N N . HIS A 1 84 ? -32.033 -15.756 42.887 1.00 77.94 84 HIS A N 1
ATOM 666 C CA . HIS A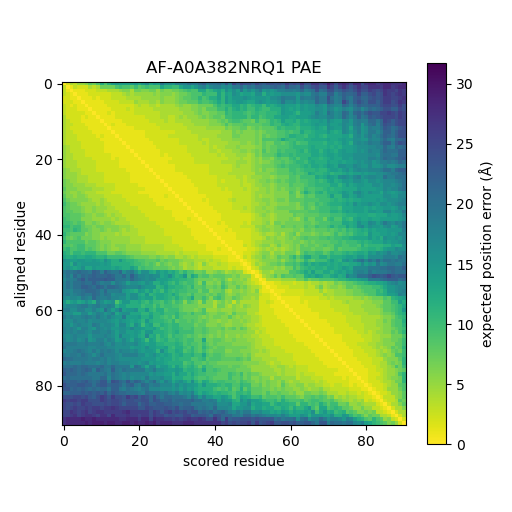 1 84 ? -31.836 -17.102 43.431 1.00 77.94 84 HIS A CA 1
ATOM 667 C C . HIS A 1 84 ? -31.263 -17.134 44.857 1.00 77.94 84 HIS A C 1
ATOM 669 O O . HIS A 1 84 ? -31.597 -18.030 45.633 1.00 77.94 84 HIS A O 1
ATOM 675 N N . LYS A 1 85 ? -30.416 -16.176 45.253 1.00 76.38 85 LYS A N 1
ATOM 676 C CA . LYS A 1 85 ? -29.951 -16.075 46.651 1.00 76.38 85 LYS A CA 1
ATOM 677 C C . LYS A 1 85 ? -31.078 -15.682 47.603 1.00 76.38 85 LYS A C 1
ATOM 679 O O . LYS A 1 85 ? -31.065 -16.112 48.757 1.00 76.38 85 LYS A O 1
ATOM 684 N N . ASN A 1 86 ? -32.014 -14.846 47.162 1.00 68.81 86 ASN A N 1
ATOM 685 C CA . ASN A 1 86 ? -33.139 -14.426 47.993 1.00 68.81 86 ASN A CA 1
ATOM 686 C C . ASN A 1 86 ? -34.123 -15.580 48.225 1.00 68.81 86 ASN A C 1
ATOM 688 O O . ASN A 1 86 ? -34.574 -15.758 49.359 1.00 68.81 86 ASN A O 1
ATOM 692 N N . ASP A 1 87 ? -34.357 -16.414 47.208 1.00 71.12 87 ASP A N 1
ATOM 693 C CA . ASP A 1 87 ? -35.192 -17.619 47.318 1.00 71.12 87 ASP A CA 1
ATOM 694 C C . ASP A 1 87 ? -34.628 -18.625 48.337 1.00 71.12 87 ASP A C 1
ATOM 696 O O . ASP A 1 87 ? -35.365 -19.174 49.150 1.00 71.12 87 ASP A O 1
ATOM 700 N N . ILE A 1 88 ? -33.304 -18.824 48.367 1.00 67.75 88 ILE A N 1
ATOM 701 C CA . ILE A 1 88 ? -32.651 -19.756 49.310 1.00 67.75 88 ILE A CA 1
ATOM 702 C C . ILE A 1 88 ? -32.715 -19.252 50.764 1.00 67.75 88 ILE A C 1
ATOM 704 O O . ILE A 1 88 ? -32.709 -20.053 51.693 1.00 67.75 88 ILE A O 1
ATOM 708 N N . ASN A 1 89 ? -32.755 -17.934 50.986 1.00 60.12 89 ASN A N 1
ATOM 709 C CA . ASN A 1 89 ? -32.784 -17.346 52.332 1.00 60.12 89 ASN A CA 1
ATOM 710 C C . ASN A 1 89 ? -34.207 -17.160 52.897 1.00 60.12 89 ASN A C 1
ATOM 712 O O . ASN A 1 89 ? -34.343 -16.709 54.037 1.00 60.12 89 ASN A O 1
ATOM 716 N N . THR A 1 90 ? -35.253 -17.433 52.109 1.00 57.81 90 THR A N 1
ATOM 717 C CA . THR A 1 90 ? -36.662 -17.297 52.527 1.00 57.81 90 THR A CA 1
ATOM 718 C C . THR A 1 90 ? -37.354 -18.622 52.882 1.00 57.81 90 THR A C 1
ATOM 720 O O . THR A 1 90 ? -38.497 -18.580 53.345 1.00 57.81 90 THR A O 1
ATOM 723 N N . GLU A 1 91 ? -36.661 -19.763 52.765 1.00 50.44 91 GLU A N 1
ATOM 724 C CA . GLU A 1 91 ? -37.003 -21.055 53.403 1.00 50.44 91 GLU A CA 1
ATOM 725 C C . GLU A 1 91 ? -36.289 -21.240 54.755 1.00 50.44 91 GLU A C 1
ATOM 727 O O . GLU A 1 91 ? -36.916 -21.830 55.670 1.00 50.44 91 GLU A O 1
#

Secondary structure (DSSP, 8-state):
-HHHHHHHHHHHHHHHHHHHHHHHHHHHHHHHHHHHHHHHHHHHTTTTTT---HHHHHHHHHHHHHHHHHHHHHHHHHHHHHHHHHHHT--

Mean predicted aligned error: 9.56 Å

Organism: NCBI:txid408172

Solvent-accessible surface area (backbone atoms only — not comparable to full-atom values): 5111 Å² total; per-residue (Å²): 112,71,68,61,53,53,52,53,52,53,51,53,51,49,54,52,52,52,52,52,49,54,51,52,53,52,51,51,50,53,51,50,55,52,49,51,53,48,51,48,45,68,59,31,52,88,66,58,74,72,62,74,52,74,68,50,54,53,48,52,52,51,50,51,52,52,50,56,52,50,54,51,52,50,50,56,50,52,54,52,52,53,53,55,53,50,61,66,73,73,114

Radius of gyration: 34.06 Å; Cα contacts (8 Å, |Δi|>4): 6; chains: 1; bounding box: 61×30×103 Å

Foldseek 3Di:
DVVVVVVVVVVVVVVVVVVVVVVVVVVVVVVVVVVVVVVCCVVCVVVCNVPDDPVRVVVVVVVVVVVVVVVVVVVVVVVVVVVVVVVVVVD

pLDDT: mean 90.63, std 9.37, range [50.44, 98.19]